Protein AF-A0A317NMS8-F1 (afdb_monomer_lite)

Sequence (103 aa):
MRAMQDAFRDAATRRLLITWAVLMGLTLVAMLSARLGGDARLAALPLWSAGLLLATTFFKAHRVLMVYLGLADASPAWRGAFVGLVLATLVLVGSGYLVAQLA

Structure (mmCIF, N/CA/C/O backbone):
data_AF-A0A317NMS8-F1
#
_entry.id   AF-A0A317NMS8-F1
#
loop_
_atom_site.group_PDB
_atom_site.id
_atom_site.type_symbol
_atom_site.label_atom_id
_atom_site.label_alt_id
_atom_site.label_comp_id
_atom_site.label_asym_id
_atom_site.label_entity_id
_atom_site.label_seq_id
_atom_site.pdbx_PDB_ins_code
_atom_site.Cartn_x
_atom_site.Cartn_y
_atom_site.Cartn_z
_atom_site.occupancy
_atom_site.B_iso_or_equiv
_atom_site.auth_seq_id
_atom_site.auth_comp_id
_atom_site.auth_asym_id
_atom_site.auth_atom_id
_atom_site.pdbx_PDB_model_num
ATOM 1 N N . MET A 1 1 ? -4.754 -6.392 43.257 1.00 60.38 1 MET A N 1
ATOM 2 C CA . MET A 1 1 ? -3.705 -5.595 42.574 1.00 60.38 1 MET A CA 1
ATOM 3 C C . MET A 1 1 ? -2.798 -6.430 41.664 1.00 60.38 1 MET A C 1
ATOM 5 O O . MET A 1 1 ? -2.674 -6.038 40.516 1.00 60.38 1 MET A O 1
ATOM 9 N N . ARG A 1 2 ? -2.233 -7.579 42.088 1.00 64.50 2 ARG A N 1
ATOM 10 C CA . ARG A 1 2 ? -1.337 -8.410 41.237 1.00 64.50 2 ARG A CA 1
ATOM 11 C C . ARG A 1 2 ? -1.974 -8.901 39.926 1.00 64.50 2 ARG A C 1
ATOM 13 O O . ARG A 1 2 ? -1.438 -8.629 38.865 1.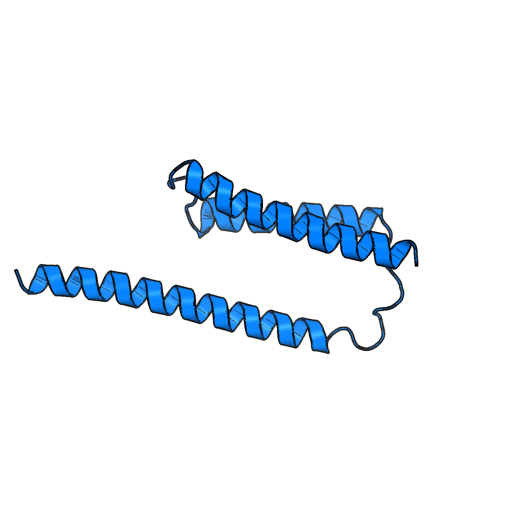00 64.50 2 ARG A O 1
ATOM 20 N N . ALA A 1 3 ? -3.189 -9.453 39.990 1.00 64.19 3 ALA A N 1
ATOM 21 C CA . ALA A 1 3 ? -3.902 -9.960 38.809 1.00 64.19 3 ALA A CA 1
ATOM 22 C C . ALA A 1 3 ? -4.139 -8.910 37.700 1.00 64.19 3 ALA A C 1
ATOM 24 O O . ALA A 1 3 ? -4.236 -9.249 36.527 1.00 64.19 3 ALA A O 1
ATOM 25 N N . MET A 1 4 ? -4.215 -7.623 38.057 1.00 54.31 4 MET A N 1
ATOM 26 C CA . MET A 1 4 ? -4.381 -6.538 37.087 1.00 54.31 4 MET A CA 1
ATOM 27 C C . MET A 1 4 ? -3.049 -6.157 36.423 1.00 54.31 4 MET A C 1
ATOM 29 O O . MET A 1 4 ? -3.038 -5.824 35.244 1.00 54.31 4 MET A O 1
ATOM 33 N N . GLN A 1 5 ? -1.921 -6.247 37.141 1.00 59.88 5 GLN A N 1
ATOM 34 C CA . GLN A 1 5 ? -0.582 -6.011 36.581 1.00 59.88 5 GLN A CA 1
ATOM 35 C C . GLN A 1 5 ? -0.162 -7.113 35.601 1.00 59.88 5 GLN A C 1
ATOM 37 O O . GLN A 1 5 ? 0.474 -6.811 34.590 1.00 59.88 5 GLN A O 1
ATOM 42 N N . ASP A 1 6 ? -0.554 -8.360 35.867 1.00 60.41 6 ASP A N 1
ATOM 43 C CA . ASP A 1 6 ? -0.261 -9.502 34.996 1.00 60.41 6 ASP A CA 1
ATOM 44 C C . ASP A 1 6 ? -0.967 -9.349 33.636 1.00 60.41 6 ASP A C 1
ATOM 46 O O . ASP A 1 6 ? -0.325 -9.434 32.589 1.00 60.41 6 ASP A O 1
ATOM 50 N N . ALA A 1 7 ? -2.239 -8.931 33.638 1.00 59.50 7 ALA A N 1
ATOM 51 C CA . ALA A 1 7 ? -2.998 -8.666 32.413 1.00 59.50 7 ALA A CA 1
ATOM 52 C C . ALA A 1 7 ? -2.368 -7.570 31.522 1.00 59.50 7 ALA A C 1
ATOM 54 O O . ALA A 1 7 ? -2.351 -7.693 30.293 1.00 59.50 7 ALA A O 1
ATOM 55 N N . PHE A 1 8 ? -1.811 -6.504 32.114 1.00 58.03 8 PHE A N 1
ATOM 56 C CA . PHE A 1 8 ? -1.101 -5.465 31.354 1.00 58.03 8 PHE A CA 1
ATOM 57 C C . PHE A 1 8 ? 0.236 -5.961 30.787 1.00 58.03 8 PHE A C 1
ATOM 59 O O . PHE A 1 8 ? 0.593 -5.595 29.661 1.00 58.03 8 PHE A O 1
ATOM 66 N N . ARG A 1 9 ? 0.969 -6.804 31.529 1.00 64.25 9 ARG A N 1
ATOM 67 C CA . ARG A 1 9 ? 2.220 -7.419 31.053 1.00 64.25 9 ARG A CA 1
ATOM 68 C C . ARG A 1 9 ? 1.966 -8.359 29.883 1.00 64.25 9 ARG A C 1
ATOM 70 O O . ARG A 1 9 ? 2.724 -8.306 28.914 1.00 64.25 9 ARG A O 1
ATOM 77 N N . ASP A 1 10 ? 0.893 -9.137 29.922 1.00 69.31 10 ASP A N 1
ATOM 78 C CA . ASP A 1 10 ? 0.528 -10.052 28.838 1.00 69.31 10 ASP A CA 1
ATOM 79 C C . ASP A 1 10 ? 0.137 -9.291 27.566 1.00 69.31 10 ASP A C 1
ATOM 81 O O . ASP A 1 10 ? 0.606 -9.610 26.469 1.00 69.31 10 ASP A O 1
ATOM 85 N N . ALA A 1 11 ? -0.639 -8.210 27.701 1.00 69.94 11 ALA A N 1
ATOM 86 C CA . ALA A 1 11 ? -1.012 -7.354 26.576 1.00 69.94 11 ALA A CA 1
ATOM 87 C C . ALA A 1 11 ? 0.200 -6.640 25.942 1.00 69.94 11 ALA A C 1
ATOM 89 O O . ALA A 1 11 ? 0.310 -6.571 24.710 1.00 69.94 11 ALA A O 1
ATOM 90 N N . ALA A 1 12 ? 1.130 -6.136 26.761 1.00 72.19 12 ALA A N 1
ATOM 91 C CA . ALA A 1 12 ? 2.359 -5.495 26.293 1.00 72.19 12 ALA A CA 1
ATOM 92 C C . ALA A 1 12 ? 3.308 -6.501 25.622 1.00 72.19 12 ALA A C 1
ATOM 94 O O . ALA A 1 12 ? 3.809 -6.238 24.527 1.00 72.19 12 ALA A O 1
ATOM 95 N N . THR A 1 13 ? 3.486 -7.679 26.222 1.00 69.12 13 THR A N 1
ATOM 96 C CA . THR A 1 13 ? 4.321 -8.767 25.685 1.00 69.12 13 THR A CA 1
ATOM 97 C C . THR A 1 13 ? 3.780 -9.258 24.347 1.00 69.12 13 THR A C 1
ATOM 99 O O . THR A 1 13 ? 4.533 -9.397 23.383 1.00 69.12 13 THR A O 1
ATOM 102 N N . ARG A 1 14 ? 2.457 -9.422 24.236 1.00 67.19 14 ARG A N 1
ATOM 103 C CA . ARG A 1 14 ? 1.794 -9.807 22.987 1.00 67.19 14 ARG A CA 1
ATOM 104 C C . ARG A 1 14 ? 2.009 -8.772 21.881 1.00 67.19 14 ARG A C 1
ATOM 106 O O . ARG A 1 14 ? 2.320 -9.150 20.756 1.00 67.19 14 ARG A O 1
ATOM 113 N N . ARG A 1 15 ? 1.905 -7.472 22.181 1.00 70.88 15 ARG A N 1
ATOM 114 C CA . ARG A 1 15 ? 2.206 -6.392 21.216 1.00 70.88 15 ARG A CA 1
ATOM 115 C C . ARG A 1 15 ? 3.667 -6.394 20.759 1.00 70.88 15 ARG A C 1
ATOM 117 O O . ARG A 1 15 ? 3.938 -6.144 19.583 1.00 70.88 15 ARG A O 1
ATOM 124 N N . LEU A 1 16 ? 4.591 -6.688 21.669 1.00 72.00 16 LEU A N 1
ATOM 125 C CA . LEU A 1 16 ? 6.026 -6.736 21.389 1.00 72.00 16 LEU A CA 1
ATOM 126 C C . LEU A 1 16 ? 6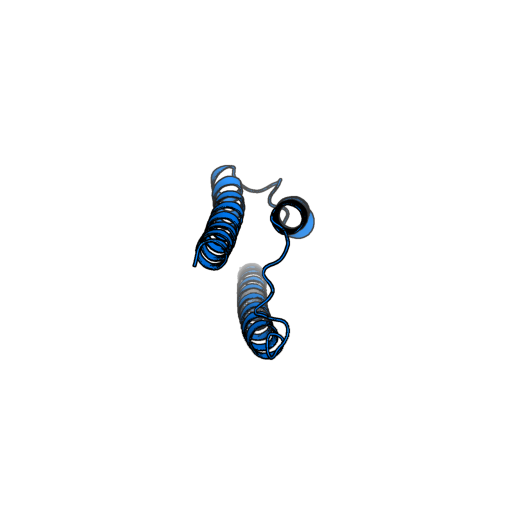.370 -7.929 20.488 1.00 72.00 16 LEU A C 1
ATOM 128 O O . LEU A 1 16 ? 7.046 -7.754 19.477 1.00 72.00 16 LEU A O 1
ATOM 132 N N . LEU A 1 17 ? 5.806 -9.103 20.785 1.00 73.38 17 LEU A N 1
ATOM 133 C CA . LEU A 1 17 ? 5.940 -10.309 19.964 1.00 73.38 17 LEU A CA 1
ATOM 134 C C . LEU A 1 17 ? 5.333 -10.135 18.568 1.00 73.38 17 LEU A C 1
ATOM 136 O O . LEU A 1 17 ? 5.946 -10.548 17.587 1.00 73.38 17 LEU A O 1
ATOM 140 N N . ILE A 1 18 ? 4.170 -9.480 18.459 1.00 71.25 18 ILE A N 1
ATOM 141 C CA . ILE A 1 18 ? 3.551 -9.174 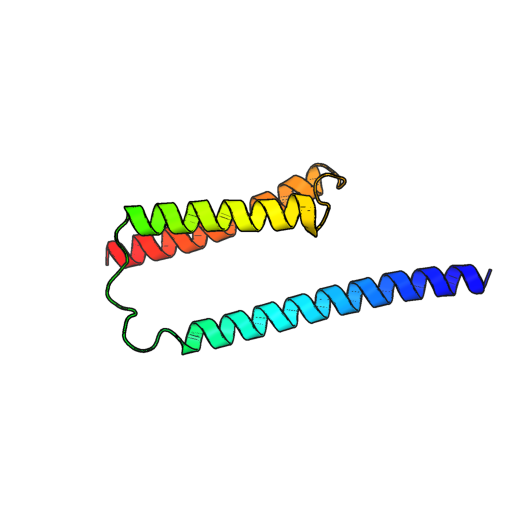17.161 1.00 71.25 18 ILE A CA 1
ATOM 142 C C . ILE A 1 18 ? 4.452 -8.238 16.349 1.00 71.25 18 ILE A C 1
ATOM 144 O O . ILE A 1 18 ? 4.741 -8.526 15.192 1.00 71.25 18 ILE A O 1
ATOM 148 N N . THR A 1 19 ? 4.935 -7.146 16.949 1.00 70.94 19 THR A N 1
ATOM 149 C CA . THR A 1 19 ? 5.834 -6.196 16.268 1.00 70.94 19 THR A CA 1
ATOM 150 C C . THR A 1 19 ? 7.117 -6.881 15.806 1.00 70.94 19 THR A C 1
ATOM 152 O O . THR A 1 19 ? 7.538 -6.716 14.663 1.00 70.94 19 THR A O 1
ATOM 155 N N . TRP A 1 20 ? 7.714 -7.694 16.675 1.00 86.00 20 TRP A N 1
ATOM 156 C CA . TRP A 1 20 ? 8.915 -8.455 16.362 1.00 86.00 20 TRP A CA 1
ATOM 157 C C . TRP A 1 20 ? 8.688 -9.436 15.202 1.00 86.00 20 TRP A C 1
ATOM 159 O O . TRP A 1 20 ? 9.465 -9.448 14.247 1.00 86.00 20 TRP A O 1
ATOM 169 N N . ALA A 1 21 ? 7.592 -10.201 15.234 1.00 85.06 21 ALA A N 1
ATOM 170 C CA . ALA A 1 21 ? 7.253 -11.160 14.184 1.00 85.06 21 ALA A CA 1
ATOM 171 C C . ALA A 1 21 ? 6.985 -10.466 12.838 1.00 85.06 21 ALA A C 1
ATOM 173 O O . ALA A 1 21 ? 7.40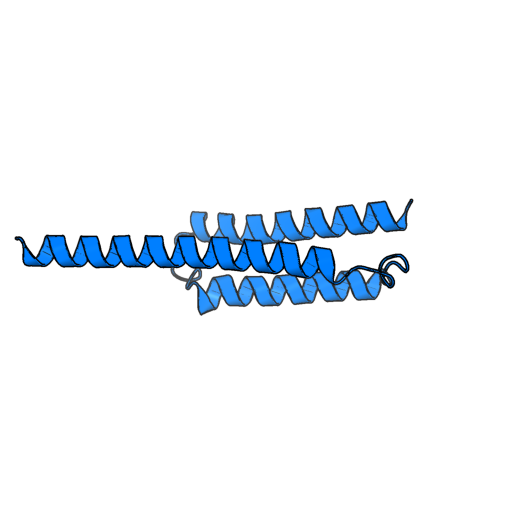6 -10.964 11.794 1.00 85.06 21 ALA A O 1
ATOM 174 N N . VAL A 1 22 ? 6.345 -9.292 12.859 1.00 78.00 22 VAL A N 1
ATOM 175 C CA . VAL A 1 22 ? 6.126 -8.461 11.665 1.00 78.00 22 VAL A CA 1
ATOM 176 C C . VAL A 1 22 ? 7.454 -7.983 11.080 1.00 78.00 22 VAL A C 1
ATOM 178 O O . VAL A 1 22 ? 7.661 -8.114 9.875 1.00 78.00 22 VAL A O 1
ATOM 181 N N . LEU A 1 23 ? 8.377 -7.482 11.906 1.00 64.31 23 LEU A N 1
ATOM 182 C CA . LEU A 1 23 ? 9.694 -7.036 11.439 1.00 64.31 23 LEU A CA 1
ATOM 183 C C . LEU A 1 23 ? 10.515 -8.188 10.846 1.00 64.31 23 LEU A C 1
ATOM 185 O O . LEU A 1 23 ? 11.132 -8.022 9.791 1.00 64.31 23 LEU A O 1
ATOM 189 N N . MET A 1 24 ? 10.479 -9.370 11.465 1.00 82.88 24 MET A N 1
ATOM 190 C CA . MET A 1 24 ? 11.146 -10.556 10.917 1.00 82.88 24 MET A CA 1
ATOM 191 C C . MET A 1 24 ? 10.517 -11.019 9.603 1.00 82.88 24 MET A C 1
ATOM 193 O O . MET A 1 24 ? 11.239 -11.281 8.641 1.00 82.88 24 MET A O 1
ATOM 197 N N . GLY A 1 25 ? 9.185 -11.047 9.519 1.00 84.44 25 GLY A N 1
ATOM 198 C CA . GLY A 1 25 ? 8.474 -11.381 8.286 1.00 84.44 25 GLY A CA 1
ATOM 199 C C . GLY A 1 25 ? 8.820 -10.427 7.141 1.00 84.44 25 GLY A C 1
ATOM 200 O O . GLY A 1 25 ? 9.156 -10.876 6.047 1.00 84.44 25 GLY A O 1
ATOM 201 N N . LEU A 1 26 ? 8.827 -9.118 7.406 1.00 63.28 26 LEU A N 1
ATOM 202 C CA . LEU A 1 26 ? 9.219 -8.101 6.424 1.00 63.28 26 LEU A CA 1
ATOM 203 C C . LEU A 1 26 ? 10.677 -8.265 5.973 1.00 63.28 26 LEU A C 1
ATOM 205 O O . LEU A 1 26 ? 10.966 -8.140 4.783 1.00 63.28 26 LEU A O 1
ATOM 209 N N . THR A 1 27 ? 11.581 -8.604 6.895 1.00 78.06 27 THR A N 1
ATOM 210 C CA . THR A 1 27 ? 13.000 -8.838 6.582 1.00 78.06 27 THR A CA 1
ATOM 211 C C . THR A 1 27 ? 13.176 -10.047 5.658 1.00 78.06 27 THR A C 1
ATOM 213 O O . THR A 1 27 ? 13.899 -9.970 4.663 1.00 78.06 27 THR A O 1
ATOM 216 N N . LEU A 1 28 ? 12.468 -11.147 5.925 1.00 80.69 28 LEU A N 1
ATOM 217 C CA . LEU A 1 28 ? 12.509 -12.347 5.085 1.00 80.69 28 LEU A CA 1
ATOM 218 C C . LEU A 1 28 ? 11.905 -12.106 3.699 1.00 80.69 28 LEU A C 1
ATOM 220 O O . LEU A 1 28 ? 12.485 -12.530 2.702 1.00 80.69 28 LEU A O 1
ATOM 224 N N . VAL A 1 29 ? 10.785 -11.381 3.618 1.00 75.62 29 VAL A N 1
ATOM 225 C CA . VAL A 1 29 ? 10.168 -10.990 2.340 1.00 75.62 29 VAL A CA 1
ATOM 226 C C . VAL A 1 29 ? 11.124 -10.129 1.513 1.00 75.62 29 VAL A C 1
ATOM 228 O O . VAL A 1 29 ? 11.241 -10.352 0.307 1.00 75.62 29 VAL A O 1
ATOM 231 N N . ALA A 1 30 ? 11.850 -9.197 2.138 1.00 66.19 30 ALA A N 1
ATOM 232 C CA . ALA A 1 30 ? 12.853 -8.381 1.457 1.00 66.19 30 ALA A CA 1
ATOM 233 C C . ALA A 1 30 ? 14.005 -9.234 0.896 1.00 66.19 30 ALA A C 1
ATOM 235 O O . ALA A 1 30 ? 14.371 -9.085 -0.271 1.00 66.19 30 ALA A O 1
ATOM 236 N N . MET A 1 31 ? 14.528 -10.177 1.686 1.00 74.19 31 MET A N 1
ATOM 237 C CA . MET A 1 31 ? 15.597 -11.083 1.248 1.00 74.19 31 MET A CA 1
ATOM 238 C C . MET A 1 31 ? 15.152 -12.030 0.125 1.00 74.19 31 MET A C 1
ATOM 240 O O . MET A 1 31 ? 15.891 -12.222 -0.842 1.00 74.19 31 MET A O 1
ATOM 244 N N . LEU A 1 32 ? 13.946 -12.599 0.217 1.00 74.94 32 LEU A N 1
ATOM 245 C CA . LEU A 1 32 ? 13.398 -13.468 -0.830 1.00 74.94 32 LEU A CA 1
ATOM 246 C C . LEU A 1 32 ? 13.137 -12.690 -2.123 1.00 74.94 32 LEU A C 1
ATOM 248 O O . LEU A 1 32 ? 13.495 -13.155 -3.202 1.00 74.94 32 LEU A O 1
ATOM 252 N N . SER A 1 33 ? 12.579 -11.483 -2.013 1.00 61.88 33 SER A N 1
ATOM 253 C CA . SER A 1 33 ? 12.328 -10.608 -3.166 1.00 61.88 33 SER A CA 1
ATOM 254 C C . SER A 1 33 ? 13.628 -10.206 -3.863 1.00 61.88 33 SER A C 1
ATOM 256 O O . SER A 1 33 ? 13.679 -10.152 -5.090 1.00 61.88 33 SER A O 1
ATOM 258 N N . ALA A 1 34 ? 14.696 -9.974 -3.094 1.00 60.00 34 ALA A N 1
ATOM 259 C CA . ALA A 1 34 ? 16.016 -9.676 -3.640 1.00 60.00 34 ALA A CA 1
ATOM 260 C C . ALA A 1 34 ? 16.630 -10.870 -4.394 1.00 60.00 34 ALA A C 1
ATOM 262 O O . ALA A 1 34 ? 17.342 -10.661 -5.373 1.00 60.00 34 ALA A O 1
ATOM 263 N N . ARG A 1 35 ? 16.340 -12.113 -3.982 1.00 64.69 35 ARG A N 1
ATOM 264 C CA . ARG A 1 35 ? 16.858 -13.328 -4.637 1.00 64.69 35 ARG A CA 1
ATOM 265 C C . ARG A 1 35 ? 16.058 -13.787 -5.856 1.00 64.69 35 ARG A C 1
ATOM 267 O O . ARG A 1 35 ? 16.626 -14.426 -6.732 1.00 64.69 35 ARG A O 1
ATOM 274 N N . LEU A 1 36 ? 14.768 -13.468 -5.934 1.00 50.50 36 LEU A N 1
ATOM 275 C CA . LEU A 1 36 ? 13.888 -13.913 -7.025 1.00 50.50 36 LEU A CA 1
ATOM 276 C C . LEU A 1 36 ? 13.999 -13.064 -8.307 1.00 50.50 36 LEU A C 1
ATOM 278 O O . LEU A 1 36 ? 13.428 -13.424 -9.331 1.00 50.50 36 LEU A O 1
ATOM 282 N N . GLY A 1 37 ? 14.741 -11.955 -8.283 1.00 51.69 37 GLY A N 1
ATOM 283 C CA . GLY A 1 37 ? 14.898 -11.047 -9.424 1.00 51.69 37 GLY A CA 1
ATOM 284 C C . GLY A 1 37 ? 16.053 -11.372 -10.378 1.00 51.69 37 GLY A C 1
ATOM 285 O O . GLY A 1 37 ? 16.521 -10.449 -11.025 1.00 51.69 37 GLY A O 1
ATOM 286 N N . GLY A 1 38 ? 16.549 -12.612 -10.429 1.00 53.28 38 GLY A N 1
ATOM 287 C CA . GLY A 1 38 ? 17.835 -12.972 -11.052 1.00 53.28 38 GLY A CA 1
ATOM 288 C C . GLY A 1 38 ? 18.026 -12.560 -12.517 1.00 53.28 38 GLY A C 1
ATOM 289 O O . GLY A 1 38 ? 18.999 -11.877 -12.798 1.00 53.28 38 GLY A O 1
ATOM 290 N N . ASP A 1 39 ? 17.101 -12.894 -13.429 1.00 52.41 39 ASP A N 1
ATOM 291 C CA . ASP A 1 39 ? 17.381 -12.765 -14.878 1.00 52.41 39 ASP A CA 1
ATOM 292 C C . ASP A 1 39 ? 16.269 -12.108 -15.722 1.00 52.41 39 ASP A C 1
ATOM 294 O O . ASP A 1 39 ? 16.542 -11.538 -16.773 1.00 52.41 39 ASP A O 1
ATOM 298 N N . ALA A 1 40 ? 15.012 -12.075 -15.260 1.00 49.22 40 ALA A N 1
ATOM 299 C CA . ALA A 1 40 ? 13.906 -11.412 -15.979 1.00 49.22 40 ALA A CA 1
ATOM 300 C C . ALA A 1 40 ? 13.778 -9.902 -15.665 1.00 49.22 40 ALA A C 1
ATOM 302 O O . ALA A 1 40 ? 12.825 -9.242 -16.076 1.00 49.22 40 ALA A O 1
ATOM 303 N N . ARG A 1 41 ? 14.727 -9.356 -14.893 1.00 50.59 41 ARG A N 1
ATOM 304 C CA . ARG A 1 41 ? 14.641 -8.064 -14.190 1.00 50.59 41 ARG A CA 1
ATOM 305 C C . ARG A 1 41 ? 14.813 -6.818 -15.057 1.00 50.59 41 ARG A C 1
ATOM 307 O O . ARG A 1 41 ? 14.565 -5.723 -14.566 1.00 50.59 41 ARG A O 1
ATOM 314 N N . LEU A 1 42 ? 15.299 -6.961 -16.287 1.00 52.22 42 LEU A N 1
ATOM 315 C CA . LEU A 1 42 ? 15.744 -5.820 -17.098 1.00 52.22 42 LEU A CA 1
ATOM 316 C C . LEU A 1 42 ? 14.693 -5.322 -18.093 1.00 52.22 42 LEU A C 1
ATOM 318 O O . LEU A 1 42 ? 14.799 -4.198 -18.572 1.00 52.22 42 LEU A O 1
ATOM 322 N N . ALA A 1 43 ? 13.657 -6.111 -18.379 1.00 55.75 43 ALA A N 1
ATOM 323 C CA . ALA A 1 43 ? 12.529 -5.622 -19.157 1.00 55.75 43 ALA A CA 1
ATOM 324 C C . ALA A 1 43 ? 11.581 -4.886 -18.210 1.00 55.75 43 ALA A C 1
ATOM 326 O O . ALA A 1 43 ? 10.761 -5.492 -17.517 1.00 55.75 43 ALA A O 1
ATOM 327 N N . ALA A 1 44 ? 11.743 -3.570 -18.136 1.00 62.81 44 ALA A N 1
ATOM 328 C CA . ALA A 1 44 ? 10.871 -2.739 -17.335 1.00 62.81 44 ALA A CA 1
ATOM 329 C C . ALA A 1 44 ? 9.409 -2.931 -17.785 1.00 62.81 44 ALA A C 1
ATOM 331 O O . ALA A 1 44 ? 9.101 -2.952 -18.980 1.00 62.81 44 ALA A O 1
ATOM 332 N N . LEU A 1 45 ? 8.512 -3.158 -16.815 1.00 74.00 45 LEU A N 1
ATOM 333 C CA . LEU A 1 45 ? 7.090 -3.366 -17.098 1.00 74.00 45 LEU A CA 1
ATOM 334 C C . LEU A 1 45 ? 6.539 -2.183 -17.908 1.00 74.00 45 LEU A C 1
ATOM 336 O O . LEU A 1 45 ? 7.009 -1.069 -17.723 1.00 74.00 45 LEU A O 1
ATOM 340 N N . PRO A 1 46 ? 5.505 -2.360 -18.744 1.00 82.00 46 PRO A N 1
ATOM 341 C CA . PRO A 1 46 ? 4.823 -1.232 -19.374 1.00 82.00 46 PRO A CA 1
ATOM 342 C C . PRO A 1 46 ? 4.244 -0.272 -18.322 1.00 82.00 46 PRO A C 1
ATOM 344 O O . PRO A 1 46 ? 3.659 -0.730 -17.335 1.00 82.00 46 PRO A O 1
ATOM 347 N N . LEU A 1 47 ? 4.316 1.045 -18.567 1.00 83.75 47 LEU A N 1
ATOM 348 C CA . LEU A 1 47 ? 3.871 2.093 -17.626 1.00 83.75 47 LEU A CA 1
ATOM 349 C C . LEU A 1 47 ? 2.453 1.857 -17.083 1.00 83.75 47 LEU A C 1
ATOM 351 O O . LEU A 1 47 ? 2.185 2.035 -15.897 1.00 83.75 47 LEU A O 1
ATOM 355 N N . TRP A 1 48 ? 1.545 1.405 -17.951 1.00 82.00 48 TRP A N 1
ATOM 356 C CA . TRP A 1 48 ? 0.161 1.103 -17.587 1.00 82.00 48 TRP A CA 1
ATOM 357 C C . TRP A 1 48 ? 0.051 -0.054 -16.584 1.00 82.00 48 TRP A C 1
ATOM 359 O O . TRP A 1 48 ? -0.716 0.012 -15.623 1.00 82.00 48 TRP A O 1
ATOM 369 N N . SER A 1 49 ? 0.866 -1.096 -16.770 1.00 83.94 49 SER A N 1
ATOM 370 C CA . SER A 1 49 ? 0.911 -2.254 -15.871 1.00 83.94 49 SER A CA 1
ATOM 371 C C . SER A 1 49 ? 1.525 -1.881 -14.525 1.00 83.94 49 SER A C 1
ATOM 373 O O . SER A 1 49 ? 1.021 -2.305 -13.487 1.00 83.94 49 SER A O 1
ATOM 375 N N . ALA A 1 50 ? 2.563 -1.040 -14.526 1.00 85.62 50 ALA A N 1
ATOM 376 C CA . ALA A 1 50 ? 3.148 -0.500 -13.302 1.00 85.62 50 ALA A CA 1
ATOM 377 C C . ALA A 1 50 ? 2.138 0.366 -12.526 1.00 85.62 50 ALA A C 1
ATOM 379 O O . ALA A 1 50 ? 1.983 0.194 -11.317 1.00 85.62 50 ALA A O 1
ATOM 380 N N . GLY A 1 51 ? 1.385 1.229 -13.217 1.00 87.19 51 GLY A N 1
ATOM 381 C CA . GLY A 1 51 ? 0.317 2.031 -12.614 1.00 87.19 51 GLY A CA 1
ATOM 382 C C . GLY A 1 51 ? -0.782 1.175 -11.980 1.00 87.19 51 GLY A C 1
ATOM 383 O O . GLY A 1 51 ? -1.131 1.377 -10.815 1.00 87.19 51 GLY A O 1
ATOM 384 N N . LEU A 1 52 ? -1.275 0.164 -12.704 1.00 91.25 52 LEU A N 1
ATOM 385 C CA . LEU A 1 52 ? -2.241 -0.805 -12.176 1.00 91.25 52 LEU A CA 1
ATOM 386 C C . LEU A 1 52 ? -1.686 -1.555 -10.963 1.00 91.25 52 LEU A C 1
ATOM 388 O O . LEU A 1 52 ? -2.372 -1.679 -9.948 1.00 91.25 52 LEU A O 1
ATOM 392 N N . LEU A 1 53 ? -0.438 -2.018 -11.025 1.00 88.50 53 LEU A N 1
ATOM 393 C CA . LEU A 1 53 ? 0.209 -2.728 -9.925 1.00 88.50 53 LEU A CA 1
ATOM 394 C C . LEU A 1 53 ? 0.285 -1.860 -8.662 1.00 88.50 53 LEU A C 1
ATOM 396 O O . LEU A 1 53 ? -0.085 -2.322 -7.577 1.00 88.50 53 LEU A O 1
ATOM 400 N N . LEU A 1 54 ? 0.710 -0.602 -8.795 1.00 87.50 54 LEU A N 1
ATOM 401 C CA . LEU A 1 54 ? 0.784 0.346 -7.681 1.00 87.50 54 LEU A CA 1
ATOM 402 C C . LEU A 1 54 ? -0.606 0.650 -7.108 1.00 87.50 54 LEU A C 1
ATOM 404 O O . LEU A 1 54 ? -0.782 0.599 -5.889 1.00 87.50 54 LEU A O 1
ATOM 408 N N . ALA A 1 55 ? -1.612 0.871 -7.958 1.00 89.12 55 ALA A N 1
ATOM 409 C CA . ALA A 1 55 ? -2.991 1.103 -7.524 1.00 89.12 55 ALA A CA 1
ATOM 410 C C . ALA A 1 55 ? -3.570 -0.107 -6.767 1.00 89.12 55 ALA A C 1
ATOM 412 O O . ALA A 1 55 ? -4.166 0.036 -5.696 1.00 89.12 55 ALA A O 1
ATOM 413 N N . THR A 1 56 ? -3.338 -1.319 -7.275 1.00 92.06 56 THR A N 1
ATOM 414 C CA . THR A 1 56 ? -3.811 -2.556 -6.635 1.00 92.06 56 THR A CA 1
ATOM 415 C C . THR A 1 56 ? -3.099 -2.797 -5.301 1.00 92.06 56 THR A C 1
ATOM 417 O O . THR A 1 56 ? -3.708 -3.249 -4.329 1.00 92.06 56 THR A O 1
ATOM 420 N N . THR A 1 57 ? -1.809 -2.464 -5.229 1.00 88.44 57 THR A N 1
ATOM 421 C CA . THR A 1 57 ? -1.002 -2.558 -4.004 1.00 88.44 57 THR A CA 1
ATOM 422 C C . THR A 1 57 ? -1.485 -1.570 -2.949 1.00 88.44 57 THR A C 1
ATOM 424 O O . THR A 1 57 ? -1.687 -1.967 -1.799 1.00 88.44 57 THR A O 1
ATOM 427 N N . PHE A 1 58 ? -1.756 -0.320 -3.339 1.00 87.94 58 PHE A N 1
ATOM 428 C CA . PHE A 1 58 ? -2.366 0.673 -2.457 1.00 87.94 58 PHE A CA 1
ATOM 429 C C . PHE A 1 58 ? -3.686 0.167 -1.885 1.00 87.94 58 PHE A C 1
ATOM 431 O O . PHE A 1 58 ? -3.879 0.192 -0.671 1.00 87.94 58 PHE A O 1
ATOM 438 N N . PHE A 1 59 ? -4.572 -0.347 -2.740 1.00 92.25 59 PHE A N 1
ATOM 439 C CA . PHE A 1 59 ? -5.867 -0.856 -2.306 1.00 92.25 59 PHE A CA 1
ATOM 440 C C . PHE A 1 59 ? -5.723 -1.991 -1.282 1.00 92.25 59 PHE A C 1
ATOM 442 O O . PHE A 1 59 ? -6.366 -1.963 -0.230 1.00 92.25 59 PHE A O 1
ATOM 449 N N . LYS A 1 60 ? -4.832 -2.959 -1.538 1.00 89.88 60 LYS A N 1
ATOM 450 C CA . LYS A 1 60 ? -4.540 -4.050 -0.594 1.00 89.88 60 LYS A CA 1
ATOM 451 C C . LYS A 1 60 ? -4.030 -3.520 0.743 1.00 89.88 60 LYS A C 1
ATOM 453 O O . LYS A 1 60 ? -4.577 -3.874 1.785 1.00 89.88 60 LYS A O 1
ATOM 458 N N . ALA A 1 61 ? -3.023 -2.650 0.713 1.00 88.25 61 ALA A N 1
ATOM 459 C CA . ALA A 1 61 ? -2.444 -2.064 1.916 1.00 88.25 61 ALA A CA 1
ATOM 460 C C . ALA A 1 61 ? -3.486 -1.259 2.707 1.00 88.25 61 ALA A C 1
ATOM 462 O O . ALA A 1 61 ? -3.594 -1.405 3.922 1.00 88.25 61 ALA A O 1
ATOM 463 N N . HIS A 1 62 ? -4.318 -0.477 2.019 1.00 86.88 62 HIS A N 1
ATOM 464 C CA . HIS A 1 62 ? -5.394 0.289 2.633 1.00 86.88 62 HIS A CA 1
ATOM 465 C C . HIS A 1 62 ? -6.424 -0.611 3.326 1.00 86.88 62 HIS A C 1
ATOM 467 O O . HIS A 1 62 ? -6.823 -0.329 4.455 1.00 86.88 62 HIS A O 1
ATOM 473 N N . ARG A 1 63 ? -6.832 -1.720 2.694 1.00 87.94 63 ARG A N 1
ATOM 474 C CA . ARG A 1 63 ? -7.758 -2.687 3.309 1.00 87.94 63 ARG A CA 1
ATOM 475 C C . ARG A 1 63 ? -7.137 -3.380 4.516 1.00 87.94 63 ARG A C 1
ATOM 477 O O . ARG A 1 63 ? -7.814 -3.516 5.529 1.00 87.94 63 ARG A O 1
ATOM 484 N N . VAL A 1 64 ? -5.863 -3.760 4.445 1.00 86.56 64 VAL A N 1
ATOM 485 C CA . VAL A 1 64 ? -5.140 -4.317 5.598 1.00 86.56 64 VAL A CA 1
ATOM 486 C C . VAL A 1 64 ? -5.109 -3.309 6.745 1.00 86.56 64 VAL A C 1
ATOM 488 O O . VAL A 1 64 ? -5.465 -3.666 7.862 1.00 86.56 64 VAL A O 1
ATOM 491 N N . LEU A 1 65 ? -4.768 -2.047 6.477 1.00 82.62 65 LEU A N 1
ATOM 492 C CA . LEU A 1 65 ? -4.756 -1.001 7.499 1.00 82.62 65 LEU A CA 1
ATOM 493 C C . LEU A 1 65 ? -6.145 -0.804 8.117 1.00 82.62 65 LEU A C 1
ATOM 495 O O . LEU A 1 65 ? -6.305 -0.932 9.327 1.00 82.62 65 LEU A O 1
ATOM 499 N N . MET A 1 66 ? -7.158 -0.530 7.298 1.00 85.50 66 MET A N 1
ATOM 500 C CA . MET A 1 66 ? -8.481 -0.155 7.801 1.00 85.50 66 MET A CA 1
ATOM 501 C C . MET A 1 66 ? -9.232 -1.319 8.447 1.00 85.50 66 MET A C 1
ATOM 503 O O . MET A 1 66 ? -9.893 -1.112 9.458 1.00 85.50 66 MET A O 1
ATOM 507 N N . VAL A 1 67 ? -9.137 -2.525 7.879 1.00 85.00 67 VAL A N 1
ATOM 508 C CA . VAL A 1 67 ? -9.948 -3.680 8.296 1.00 85.00 67 VAL A CA 1
ATOM 509 C C . VAL A 1 67 ? -9.168 -4.608 9.215 1.00 85.00 67 VAL A C 1
ATOM 511 O O . VAL A 1 67 ? -9.661 -4.985 10.269 1.00 85.00 67 VAL A O 1
ATOM 514 N N . TYR A 1 68 ? -7.950 -4.988 8.829 1.00 74.00 68 TYR A N 1
ATOM 515 C CA . TYR A 1 68 ? -7.193 -6.009 9.558 1.00 74.00 68 TYR A CA 1
ATOM 516 C C . TYR A 1 68 ? -6.486 -5.431 10.784 1.00 74.00 68 TYR A C 1
ATOM 518 O O . TYR A 1 68 ? -6.445 -6.043 11.847 1.00 74.00 68 TYR A O 1
ATOM 526 N N . LEU A 1 69 ? -5.939 -4.227 10.629 1.00 77.12 69 LEU A N 1
ATOM 527 C CA . LEU A 1 69 ? -5.272 -3.487 11.694 1.00 77.12 69 LEU A CA 1
ATOM 528 C C . LEU A 1 69 ? -6.250 -2.635 12.515 1.00 77.12 69 LEU A C 1
ATOM 530 O O . LEU A 1 69 ? -5.844 -2.058 13.520 1.00 77.12 69 LEU A O 1
ATOM 534 N N . GLY A 1 70 ? -7.519 -2.555 12.093 1.00 85.44 70 GLY A N 1
ATOM 535 C CA . GLY A 1 70 ? -8.558 -1.780 12.772 1.00 85.44 70 GLY A CA 1
ATOM 536 C C . GLY A 1 70 ? -8.278 -0.279 12.780 1.00 85.44 70 GLY A C 1
ATOM 537 O O . GLY A 1 70 ? -8.718 0.436 13.674 1.00 85.44 70 GLY A O 1
ATOM 538 N N . LEU A 1 71 ? -7.523 0.229 11.801 1.00 77.81 71 LEU A N 1
ATOM 539 C CA . LEU A 1 71 ? -7.117 1.635 11.780 1.00 77.81 71 LEU A CA 1
ATOM 540 C C . LEU A 1 71 ? -8.295 2.599 11.553 1.00 77.81 71 LEU A C 1
ATOM 542 O O . LEU A 1 71 ? -8.139 3.808 11.719 1.00 77.81 71 LEU A O 1
ATOM 546 N N . ALA A 1 72 ? -9.466 2.070 11.186 1.00 77.31 72 ALA A N 1
ATOM 547 C CA . ALA A 1 72 ? -10.721 2.810 11.146 1.00 77.31 72 ALA A CA 1
ATOM 548 C C . ALA A 1 72 ? -11.142 3.335 12.533 1.00 77.31 72 ALA A C 1
ATOM 550 O O . ALA A 1 72 ? -11.656 4.449 12.611 1.00 77.31 72 ALA A O 1
ATOM 551 N N . ASP A 1 73 ? -10.848 2.586 13.599 1.00 79.50 73 ASP A N 1
ATOM 552 C CA . ASP A 1 73 ? -11.187 2.935 14.987 1.00 79.50 73 ASP A CA 1
ATOM 553 C C . ASP A 1 73 ? -10.048 3.690 15.703 1.00 79.50 73 ASP A C 1
ATOM 555 O O . ASP A 1 73 ? -10.172 4.102 16.858 1.00 79.50 73 ASP A O 1
ATOM 559 N N . ALA A 1 74 ? -8.909 3.874 15.026 1.00 73.62 74 ALA A N 1
ATOM 560 C CA . ALA A 1 74 ? -7.748 4.583 15.551 1.00 73.62 74 ALA A CA 1
ATOM 561 C C . ALA A 1 74 ? -7.897 6.109 15.430 1.00 73.62 74 ALA A C 1
ATOM 563 O O . ALA A 1 74 ? -8.666 6.630 14.621 1.00 73.62 74 ALA A O 1
ATOM 564 N N . SER A 1 75 ? -7.102 6.854 16.208 1.00 81.75 75 SER A N 1
ATOM 565 C CA . SER A 1 75 ? -7.131 8.317 16.142 1.00 81.75 75 SER A CA 1
ATOM 566 C C . SER A 1 75 ? -6.751 8.832 14.740 1.00 81.75 75 SER A C 1
ATOM 568 O O . SER A 1 75 ? -5.921 8.220 14.054 1.00 81.75 75 SER A O 1
ATOM 570 N N . PRO A 1 76 ? -7.296 9.987 14.303 1.00 74.94 76 PRO A N 1
ATOM 571 C CA . PRO A 1 76 ? -7.062 10.513 12.955 1.00 74.94 76 PRO A CA 1
ATOM 572 C C . PRO A 1 76 ? -5.578 10.714 12.621 1.00 74.94 76 PRO A C 1
ATOM 574 O O . PRO A 1 76 ? -5.170 10.503 11.480 1.00 74.94 76 PRO A O 1
ATOM 577 N N . ALA A 1 77 ? -4.762 11.061 13.623 1.00 70.88 77 ALA A N 1
ATOM 578 C CA . ALA A 1 77 ? -3.315 11.212 13.483 1.00 70.88 77 ALA A CA 1
ATOM 579 C C . ALA A 1 77 ? -2.623 9.886 13.120 1.00 70.88 77 ALA A C 1
ATOM 581 O O . ALA A 1 77 ? -1.817 9.844 12.192 1.00 70.88 77 ALA A O 1
ATOM 582 N N . TRP A 1 78 ? -2.981 8.786 13.791 1.00 67.31 78 TRP A N 1
ATOM 583 C CA . TRP A 1 78 ? -2.443 7.456 13.486 1.00 67.31 78 TRP A CA 1
ATOM 584 C C . TRP A 1 78 ? -2.924 6.942 12.134 1.00 67.31 78 TRP A C 1
ATOM 586 O O . TRP A 1 78 ? -2.139 6.376 11.370 1.00 67.31 78 TRP A O 1
ATOM 59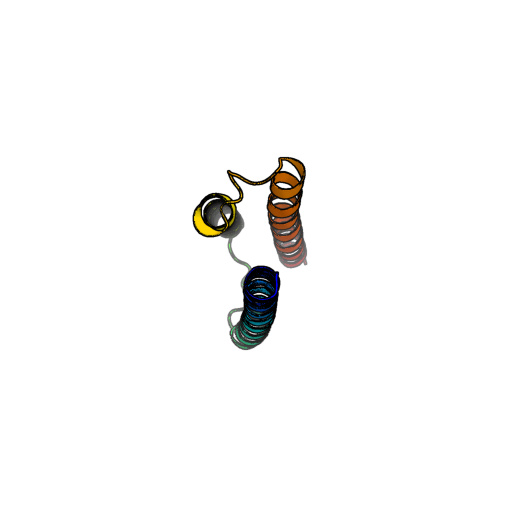6 N N . ARG A 1 79 ? -4.190 7.203 11.800 1.00 79.69 79 ARG A N 1
ATOM 597 C CA . ARG A 1 79 ? -4.744 6.872 10.488 1.00 79.69 79 ARG A CA 1
ATOM 598 C C . ARG A 1 79 ? -3.973 7.562 9.364 1.00 79.69 79 ARG A C 1
ATOM 600 O O . ARG A 1 79 ? -3.583 6.914 8.394 1.00 79.69 79 ARG A O 1
ATOM 607 N N . GLY A 1 80 ? -3.719 8.860 9.525 1.00 75.81 80 GLY A N 1
ATOM 608 C CA . GLY A 1 80 ? -2.935 9.659 8.588 1.00 75.81 80 GLY A CA 1
ATOM 609 C C . GLY A 1 80 ? -1.486 9.187 8.471 1.00 75.81 80 GLY A C 1
ATOM 610 O O . GLY A 1 80 ? -0.998 9.039 7.356 1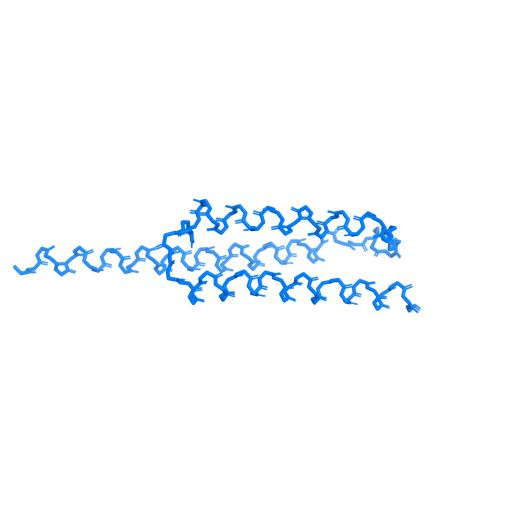.00 75.81 80 GLY A O 1
ATOM 611 N N . ALA A 1 81 ? -0.822 8.882 9.588 1.00 78.06 81 ALA A N 1
ATOM 612 C CA . ALA A 1 81 ? 0.576 8.448 9.591 1.00 78.06 81 ALA A CA 1
ATOM 613 C C . ALA A 1 81 ? 0.797 7.146 8.802 1.00 78.06 81 ALA A C 1
ATOM 615 O O . ALA A 1 81 ? 1.677 7.089 7.946 1.00 78.06 81 ALA A O 1
ATOM 616 N N . PHE A 1 82 ? -0.019 6.111 9.029 1.00 77.12 82 PHE A N 1
ATOM 617 C CA . PHE A 1 82 ? 0.138 4.838 8.315 1.00 77.12 82 PHE A CA 1
ATOM 618 C C . PHE A 1 82 ? -0.274 4.923 6.844 1.00 77.12 82 PHE A C 1
ATOM 620 O O . PHE A 1 82 ? 0.414 4.369 5.988 1.00 77.12 82 PHE A O 1
ATOM 627 N N . VAL A 1 83 ? -1.369 5.622 6.529 1.00 87.00 83 VAL A N 1
ATOM 628 C CA . VAL A 1 83 ? -1.764 5.837 5.127 1.00 87.00 83 VAL A CA 1
ATOM 629 C C . VAL A 1 83 ? -0.703 6.669 4.403 1.00 87.00 83 VAL A C 1
ATOM 631 O O . VAL A 1 83 ? -0.321 6.330 3.284 1.00 87.00 83 VAL A O 1
ATOM 634 N N . GLY A 1 84 ? -0.172 7.702 5.057 1.00 83.75 84 GLY A N 1
ATOM 635 C CA . GLY A 1 84 ? 0.926 8.520 4.553 1.00 83.75 84 GLY A CA 1
ATOM 636 C C . GLY A 1 84 ? 2.196 7.707 4.314 1.00 83.75 84 GLY A C 1
ATOM 637 O O . GLY A 1 84 ? 2.812 7.854 3.265 1.00 83.75 84 GLY A O 1
ATOM 638 N N . LEU A 1 85 ? 2.546 6.788 5.218 1.00 82.25 85 LEU A N 1
ATOM 639 C CA . LEU A 1 85 ? 3.687 5.888 5.041 1.00 82.25 85 LEU A CA 1
ATOM 640 C C . LEU A 1 85 ? 3.502 4.951 3.835 1.00 82.25 85 LEU A C 1
ATOM 642 O O . LEU A 1 85 ? 4.438 4.760 3.056 1.00 82.25 85 LEU A O 1
ATOM 646 N N . VAL A 1 86 ? 2.297 4.403 3.637 1.00 87.69 86 VAL A N 1
ATOM 647 C CA . VAL A 1 86 ? 1.974 3.593 2.447 1.00 87.69 86 VAL A CA 1
ATOM 648 C C . VAL A 1 86 ? 2.125 4.421 1.172 1.00 87.69 86 VAL A C 1
ATOM 650 O O . VAL A 1 86 ? 2.762 3.966 0.223 1.00 87.69 86 VAL A O 1
ATOM 653 N N . LEU A 1 87 ? 1.591 5.645 1.153 1.00 91.25 87 LEU A N 1
ATOM 654 C CA . LEU A 1 87 ? 1.714 6.548 0.008 1.00 91.25 87 LEU A CA 1
ATOM 655 C C . LEU A 1 87 ? 3.174 6.923 -0.269 1.00 91.25 87 LEU A C 1
ATOM 657 O O . LEU A 1 87 ? 3.611 6.827 -1.411 1.00 91.25 87 LEU A O 1
ATOM 661 N N . ALA A 1 88 ? 3.946 7.271 0.761 1.00 85.50 88 ALA A N 1
ATOM 662 C CA . ALA A 1 88 ? 5.370 7.571 0.633 1.00 85.50 88 ALA A CA 1
ATOM 663 C C . ALA A 1 88 ? 6.151 6.381 0.055 1.00 85.50 88 ALA A C 1
ATOM 665 O O . ALA A 1 88 ? 6.982 6.560 -0.833 1.00 85.50 88 ALA A O 1
ATOM 666 N N . THR A 1 89 ? 5.836 5.161 0.496 1.00 82.81 89 THR A N 1
ATOM 667 C CA . THR A 1 89 ? 6.448 3.932 -0.035 1.00 82.81 89 THR A CA 1
ATOM 668 C C . THR A 1 89 ? 6.107 3.728 -1.511 1.00 82.81 89 THR A C 1
ATOM 670 O O . THR A 1 89 ? 6.989 3.427 -2.310 1.00 82.81 89 THR A O 1
ATOM 673 N N . LEU A 1 90 ? 4.845 3.925 -1.899 1.00 88.31 90 LEU A N 1
ATOM 674 C CA . LEU A 1 90 ? 4.418 3.811 -3.297 1.00 88.31 90 LEU A CA 1
ATOM 675 C C . LEU A 1 90 ? 5.071 4.870 -4.186 1.00 88.31 90 LEU A C 1
ATOM 677 O O . LEU A 1 90 ? 5.464 4.548 -5.303 1.00 88.31 90 LEU A O 1
ATOM 681 N N . VAL A 1 91 ? 5.222 6.102 -3.693 1.00 90.56 91 VAL A N 1
ATOM 682 C CA . VAL A 1 91 ? 5.931 7.175 -4.404 1.00 90.56 91 VAL A CA 1
ATOM 683 C C . VAL A 1 91 ? 7.404 6.825 -4.574 1.00 90.56 91 VAL A C 1
ATOM 685 O O . VAL A 1 91 ? 7.921 6.971 -5.674 1.00 90.56 91 VAL A O 1
ATOM 688 N N . LEU A 1 92 ? 8.066 6.323 -3.529 1.00 87.81 92 LEU A N 1
ATOM 689 C CA . LEU A 1 92 ? 9.469 5.910 -3.589 1.00 87.81 92 LEU A CA 1
ATOM 690 C C . LEU A 1 92 ? 9.692 4.766 -4.590 1.00 87.81 92 LEU A C 1
ATOM 692 O O . LEU A 1 92 ? 10.636 4.792 -5.375 1.00 87.81 92 LEU A O 1
ATOM 696 N N . VAL A 1 93 ? 8.814 3.761 -4.583 1.00 85.81 93 VAL A N 1
ATOM 697 C CA . VAL A 1 93 ? 8.885 2.640 -5.533 1.00 85.81 93 VAL A CA 1
ATOM 698 C C . VAL A 1 93 ? 8.569 3.113 -6.953 1.00 85.81 93 VAL A C 1
ATOM 700 O O . VAL A 1 93 ? 9.277 2.756 -7.893 1.00 85.81 93 VAL A O 1
ATOM 703 N N . GLY A 1 94 ? 7.533 3.937 -7.112 1.00 85.50 94 GLY A N 1
ATOM 704 C CA . GLY A 1 94 ? 7.135 4.499 -8.399 1.00 85.50 94 GLY A CA 1
ATOM 705 C C . GLY A 1 94 ? 8.214 5.394 -9.006 1.00 85.50 94 GLY A C 1
ATOM 706 O O . GLY A 1 94 ? 8.485 5.287 -10.198 1.00 85.50 94 GLY A O 1
ATOM 707 N N . SER A 1 95 ? 8.880 6.226 -8.201 1.00 85.75 95 SER A N 1
ATOM 708 C CA . SER A 1 95 ? 9.977 7.077 -8.665 1.00 85.75 95 SER A CA 1
ATOM 709 C C . SER A 1 95 ? 11.202 6.257 -9.062 1.00 85.75 95 SER A C 1
ATOM 711 O O . SER A 1 95 ? 11.766 6.511 -10.122 1.00 85.75 95 SER A O 1
ATOM 713 N N . GLY A 1 96 ? 11.568 5.229 -8.290 1.00 84.38 96 GLY A N 1
ATOM 714 C CA . GLY A 1 96 ? 12.638 4.300 -8.664 1.00 84.38 96 GLY A CA 1
ATOM 715 C C . GLY A 1 96 ? 12.360 3.588 -9.992 1.00 84.38 96 GLY A C 1
ATOM 716 O O . GLY A 1 96 ? 13.252 3.471 -10.829 1.00 84.38 96 GLY A O 1
ATOM 717 N N . TYR A 1 97 ? 11.109 3.182 -10.221 1.00 83.81 97 TYR A N 1
ATOM 718 C CA . TYR A 1 97 ? 10.681 2.611 -11.496 1.00 83.81 97 TYR A CA 1
ATOM 719 C C . TYR A 1 97 ? 10.755 3.627 -12.650 1.00 83.81 97 TYR A C 1
ATOM 721 O O . TYR A 1 97 ? 11.281 3.294 -13.707 1.00 83.81 97 TYR A O 1
ATOM 729 N N . LEU A 1 98 ? 10.298 4.870 -12.453 1.00 86.62 98 LEU A N 1
ATOM 730 C CA . LEU A 1 98 ? 10.395 5.919 -13.479 1.00 86.62 98 LEU A CA 1
ATOM 731 C C . LEU A 1 98 ? 11.850 6.235 -13.838 1.00 86.62 98 LEU A C 1
ATOM 733 O O . LEU A 1 98 ? 12.168 6.360 -15.015 1.00 86.62 98 LEU A O 1
ATOM 737 N N . VAL A 1 99 ? 12.737 6.322 -12.844 1.00 86.56 99 VAL A N 1
ATOM 738 C CA . VAL A 1 99 ? 14.175 6.530 -13.071 1.00 86.56 99 VAL A CA 1
ATOM 739 C C . VAL A 1 99 ? 14.770 5.369 -13.866 1.00 86.56 99 VAL A C 1
ATOM 741 O O . VAL A 1 99 ? 15.488 5.611 -14.828 1.00 86.56 99 VAL A O 1
ATOM 744 N N . ALA A 1 100 ? 14.429 4.124 -13.522 1.00 81.06 100 ALA A N 1
ATOM 745 C CA . ALA A 1 100 ? 14.887 2.945 -14.257 1.00 81.06 100 ALA A CA 1
ATOM 746 C C . ALA A 1 100 ? 14.333 2.865 -15.689 1.00 81.06 100 ALA A C 1
ATOM 748 O O . ALA A 1 100 ? 14.946 2.236 -16.540 1.00 81.06 100 ALA A O 1
ATOM 749 N N . GLN A 1 101 ? 13.179 3.479 -15.958 1.00 78.12 101 GLN A N 1
ATOM 750 C CA . GLN A 1 101 ? 12.575 3.507 -17.289 1.00 78.12 101 GLN A CA 1
ATOM 751 C C . GLN A 1 101 ? 13.194 4.566 -18.213 1.00 78.12 101 GLN A C 1
ATOM 753 O O . GLN A 1 101 ? 13.094 4.441 -19.433 1.00 78.12 101 GLN A O 1
ATOM 758 N N . LEU A 1 102 ? 13.761 5.624 -17.626 1.00 79.19 102 LEU A N 1
ATOM 759 C CA . LEU A 1 102 ? 14.382 6.753 -18.324 1.00 79.19 102 LEU A CA 1
ATOM 760 C C . LEU A 1 102 ? 15.902 6.593 -18.513 1.00 79.19 102 LEU A C 1
ATOM 762 O O . LEU A 1 102 ? 16.488 7.386 -19.250 1.00 79.19 102 LEU A O 1
ATOM 766 N N . ALA A 1 103 ? 16.523 5.637 -17.818 1.00 71.00 103 ALA A N 1
ATOM 767 C CA . ALA A 1 103 ? 17.951 5.317 -17.877 1.00 71.00 103 ALA A CA 1
ATOM 768 C C . ALA A 1 103 ? 18.249 4.255 -18.944 1.00 71.00 103 ALA A C 1
ATOM 770 O O . ALA A 1 103 ? 19.337 4.349 -19.554 1.00 71.00 103 ALA A O 1
#

Foldseek 3Di:
DVVVVVVVVVVVVVVVVVVVVVVVVVVVVVVVVVVVCPPPPLPQDPPVVLVVVLVVQLVVQLCCCCPVVVVVPPDPVSVCVSNVVSVVVSVVVVVVSVVSVVD

Secondary structure (DSSP, 8-state):
-HHHHHHHHHHHHHHHHHHHHHHHHHHHHHHHHHHTTSSSTTSPPPHHHHHHHHHHHHHHHHHIIIIIS-TTSS-HHHHHHHHHHHHHHHHHHHHHHHHHHH-

Radius of gyration: 18.74 Å; chains: 1; bounding box: 29×25×62 Å

pLDDT: mean 75.96, std 11.55, range [49.22, 92.25]